Protein AF-A0A7Y6AAD2-F1 (afdb_monomer)

Secondary structure (DSSP, 8-state):
---HHHHHHHHHHHHHHHHHHHHHHHHHHT-EEEEEPTTSSEEEEEETTS-EEEEEE-HHHHTTS-HHHHHHHTT-

pLDDT: mean 79.8, std 8.59, range [52.69, 93.38]

Sequence (76 aa):
MASLNELEALVAERTREFKALQQKAAEASEKIIGEPVAGGVGLVQVDLTGRLVGIEFDQERLRSLDERRLGRQLVE

Foldseek 3Di:
DQDPVNVVVVVVVVVVVVVVVVVVVVVQQPDWDWDAFAPRQWTFTAHPVRDTDDIGGDPVSVVVDDPVRSVVSRPD

Mean predicted aligned error: 11.57 Å

Structure (mmCIF, N/CA/C/O backbone):
data_AF-A0A7Y6AAD2-F1
#
_entry.id   AF-A0A7Y6AAD2-F1
#
loop_
_atom_site.group_PDB
_atom_site.id
_atom_site.type_symbol
_atom_site.label_atom_id
_atom_site.label_alt_id
_atom_site.label_comp_id
_atom_site.label_asym_id
_atom_site.label_entity_id
_atom_site.label_seq_id
_atom_site.pdbx_PDB_ins_code
_atom_site.Cartn_x
_atom_site.Cartn_y
_atom_site.Cartn_z
_atom_site.occupancy
_atom_site.B_iso_or_equiv
_atom_site.auth_seq_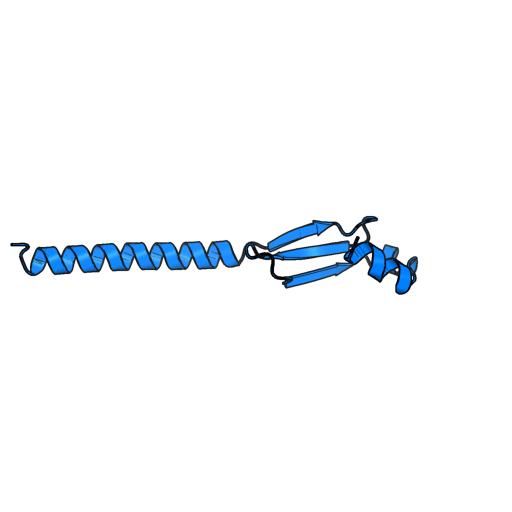id
_atom_site.auth_comp_id
_atom_site.auth_asym_id
_atom_site.auth_atom_id
_atom_site.pdbx_PDB_model_num
ATOM 1 N N . MET A 1 1 ? -19.886 14.732 40.037 1.00 52.69 1 MET A N 1
ATOM 2 C CA . MET A 1 1 ? -19.010 13.544 39.970 1.00 52.69 1 MET A CA 1
ATOM 3 C C . MET A 1 1 ? -19.666 12.594 38.995 1.00 52.69 1 MET A C 1
ATOM 5 O O . MET A 1 1 ? -20.850 12.348 39.182 1.00 52.69 1 MET A O 1
ATOM 9 N N . ALA A 1 2 ? -18.964 12.161 37.947 1.00 59.50 2 ALA A N 1
ATOM 10 C CA . ALA A 1 2 ? -19.523 11.182 37.018 1.00 59.50 2 ALA A CA 1
ATOM 11 C C . ALA A 1 2 ? -19.835 9.894 37.793 1.00 59.50 2 ALA A C 1
ATOM 13 O O . ALA A 1 2 ? -19.004 9.434 38.582 1.00 59.50 2 ALA A O 1
ATOM 14 N N . SER A 1 3 ? -21.043 9.367 37.633 1.00 81.06 3 SER A N 1
ATOM 15 C CA . SER A 1 3 ? -21.432 8.096 38.244 1.00 81.06 3 SER A CA 1
ATOM 16 C C . SER A 1 3 ? -20.655 6.946 37.598 1.00 81.06 3 SER A C 1
ATOM 18 O O . SER A 1 3 ? -20.215 7.047 36.453 1.00 81.06 3 SER A O 1
ATOM 20 N N . LEU A 1 4 ? -20.481 5.836 38.321 1.00 83.56 4 LEU A N 1
ATOM 21 C CA . LEU A 1 4 ? -19.767 4.658 37.808 1.00 83.56 4 LEU A CA 1
ATOM 22 C C . LEU A 1 4 ? -20.342 4.193 36.452 1.00 83.56 4 LEU A C 1
ATOM 24 O O . LEU A 1 4 ? -19.591 3.889 35.532 1.00 83.56 4 LEU A O 1
ATOM 28 N N . ASN A 1 5 ? -21.669 4.266 36.304 1.00 83.75 5 ASN A N 1
ATOM 29 C CA . ASN A 1 5 ? -22.390 3.913 35.080 1.00 83.75 5 ASN A CA 1
ATOM 30 C C . ASN A 1 5 ? -22.074 4.846 33.899 1.00 83.75 5 ASN A C 1
ATOM 32 O O . ASN A 1 5 ? -21.973 4.393 32.761 1.00 83.75 5 ASN A O 1
ATOM 36 N N . GLU A 1 6 ? -21.909 6.148 34.146 1.00 84.50 6 GLU A N 1
ATOM 37 C CA . GLU A 1 6 ? -21.511 7.103 33.100 1.00 84.50 6 GLU A CA 1
ATOM 38 C C . GLU A 1 6 ? -20.076 6.839 32.635 1.00 84.50 6 GLU A C 1
ATOM 40 O O . GLU A 1 6 ? -19.768 6.970 31.452 1.00 84.50 6 GLU A O 1
ATOM 45 N N . LEU A 1 7 ? -19.206 6.415 33.554 1.00 87.38 7 LEU A N 1
ATOM 46 C CA . LEU A 1 7 ? -17.828 6.039 33.252 1.00 87.38 7 LEU A CA 1
ATOM 47 C C . LEU A 1 7 ? -17.760 4.752 32.419 1.00 87.38 7 LEU A C 1
ATOM 49 O O . LEU A 1 7 ? -17.023 4.702 31.436 1.00 87.38 7 LEU A O 1
ATOM 53 N N . GLU A 1 8 ? -18.563 3.743 32.755 1.00 89.38 8 GLU A N 1
ATOM 54 C CA . GLU A 1 8 ? -18.680 2.509 31.969 1.00 89.38 8 GLU A CA 1
ATOM 55 C C . GLU A 1 8 ? -19.213 2.775 30.556 1.00 89.38 8 GLU A C 1
ATOM 57 O O . GLU A 1 8 ? -18.665 2.255 29.579 1.00 89.38 8 GLU A O 1
ATOM 62 N N . ALA A 1 9 ? -20.228 3.635 30.427 1.00 90.31 9 ALA A N 1
ATOM 63 C CA . ALA A 1 9 ? -20.766 4.040 29.132 1.00 90.31 9 ALA A CA 1
ATOM 64 C C . ALA A 1 9 ? -19.708 4.754 28.277 1.00 90.31 9 ALA A C 1
ATOM 66 O O . ALA A 1 9 ? -19.525 4.408 27.107 1.00 90.31 9 ALA A O 1
ATOM 67 N N . LEU A 1 10 ? -18.955 5.682 28.876 1.00 91.50 10 LEU A N 1
ATOM 68 C CA . LEU A 1 10 ? -17.901 6.424 28.188 1.00 91.50 10 LEU A CA 1
ATOM 69 C C . LEU A 1 10 ? -16.763 5.500 27.723 1.00 91.50 10 LEU A C 1
ATOM 71 O O . LEU A 1 10 ? -16.278 5.617 26.599 1.00 91.50 10 LEU A O 1
ATOM 75 N N . VAL A 1 11 ? -16.344 4.548 28.561 1.00 92.12 11 VAL A N 1
ATOM 76 C CA . VAL A 1 11 ? -15.309 3.566 28.199 1.00 92.12 11 VAL A CA 1
ATOM 77 C C . VAL A 1 11 ? -15.792 2.658 27.069 1.00 92.12 11 VAL A C 1
ATOM 79 O O . VAL A 1 11 ? -15.040 2.403 26.123 1.00 92.12 11 VAL A O 1
ATOM 82 N N . ALA A 1 12 ? -17.041 2.192 27.124 1.00 91.69 12 ALA A N 1
ATOM 83 C CA . ALA A 1 12 ? -17.620 1.363 26.074 1.00 91.69 12 ALA A CA 1
ATOM 84 C C . ALA A 1 12 ? -17.701 2.112 24.733 1.00 91.69 12 ALA A C 1
ATOM 86 O O . ALA A 1 12 ? -17.387 1.535 23.689 1.00 91.69 12 ALA A O 1
ATOM 87 N N . GLU A 1 13 ? -18.074 3.392 24.759 1.00 93.38 13 GLU A N 1
ATOM 88 C CA . GLU A 1 13 ? -18.119 4.263 23.583 1.00 93.38 13 GLU A CA 1
ATOM 89 C C . GLU A 1 13 ? -16.722 4.463 22.982 1.00 93.38 13 GLU A C 1
ATOM 91 O O . GLU A 1 13 ? -16.500 4.127 21.816 1.00 93.38 13 GLU A O 1
ATOM 96 N N . ARG A 1 14 ? -15.740 4.874 23.795 1.00 92.62 14 ARG A N 1
ATOM 97 C CA . ARG A 1 14 ? -14.353 5.078 23.342 1.00 92.62 14 ARG A CA 1
ATOM 98 C C . ARG A 1 14 ? -13.704 3.807 22.815 1.00 92.62 14 ARG A C 1
ATOM 100 O O . ARG A 1 14 ? -12.983 3.849 21.822 1.00 92.62 14 ARG A O 1
ATOM 107 N N . THR A 1 15 ? -13.989 2.661 23.429 1.00 91.69 15 THR A N 1
ATOM 108 C CA . THR A 1 15 ? -13.490 1.365 22.947 1.00 91.69 15 THR A CA 1
ATOM 109 C C . THR A 1 15 ? -14.057 1.037 21.565 1.00 91.69 15 THR A C 1
ATOM 111 O O . THR A 1 15 ? -13.351 0.501 20.707 1.00 91.69 15 THR A O 1
ATOM 114 N N . ARG A 1 16 ? -15.332 1.365 21.324 1.00 92.25 16 ARG A N 1
ATOM 115 C CA . ARG A 1 16 ? -16.000 1.134 20.040 1.00 92.25 16 ARG A CA 1
ATOM 116 C C . ARG A 1 16 ? -15.441 2.052 18.951 1.00 92.25 16 ARG A C 1
ATOM 118 O O . ARG A 1 16 ? -15.128 1.571 17.864 1.00 92.25 16 ARG A O 1
ATOM 125 N N . GLU A 1 17 ? -15.243 3.331 19.263 1.00 92.00 17 GLU A N 1
ATOM 126 C CA . GLU A 1 17 ? -14.594 4.295 18.365 1.00 92.00 17 GLU A CA 1
ATOM 127 C C . GLU A 1 17 ? -13.161 3.878 18.016 1.00 92.00 17 GLU A C 1
ATOM 129 O O . GLU A 1 17 ? -12.776 3.893 16.847 1.00 92.00 17 GLU A O 1
ATOM 134 N N . PHE A 1 18 ? -12.383 3.440 19.008 1.00 89.94 18 PHE A N 1
ATOM 135 C CA . PHE A 1 18 ? -11.006 3.002 18.797 1.00 89.94 18 PHE A CA 1
ATOM 136 C C . PHE A 1 18 ? -10.923 1.766 17.893 1.00 89.94 18 PHE A C 1
ATOM 138 O O . PHE A 1 18 ? -10.101 1.727 16.978 1.00 89.94 18 PHE A O 1
ATOM 145 N N . LYS A 1 19 ? -11.811 0.781 18.085 1.00 89.69 19 LYS A N 1
ATOM 146 C CA . LYS A 1 19 ? -11.904 -0.383 17.189 1.00 89.69 19 LYS A CA 1
ATOM 147 C C . LYS A 1 19 ? -12.262 0.020 15.758 1.00 89.69 19 LYS A C 1
ATOM 149 O O . LYS A 1 19 ? -11.643 -0.473 14.820 1.00 89.69 19 LYS A O 1
ATOM 154 N N . ALA A 1 20 ? -13.210 0.942 15.584 1.00 87.81 20 ALA A N 1
ATOM 155 C CA . ALA A 1 20 ? -13.575 1.446 14.261 1.00 87.81 20 ALA A CA 1
ATOM 156 C C . ALA A 1 20 ? -12.409 2.186 13.580 1.00 87.81 20 ALA A C 1
ATOM 158 O O . ALA A 1 20 ? -12.213 2.055 12.373 1.00 87.81 20 ALA A O 1
ATOM 159 N N . LEU A 1 21 ? -11.608 2.934 14.345 1.00 84.94 21 LEU A N 1
ATOM 160 C CA . LEU A 1 21 ? -10.394 3.578 13.842 1.00 84.94 21 LEU A CA 1
ATOM 161 C C . LEU A 1 21 ? -9.312 2.565 13.462 1.00 84.94 21 LEU A C 1
ATOM 163 O O . LEU A 1 21 ? -8.715 2.713 12.401 1.00 84.94 21 LEU A O 1
ATOM 167 N N . GLN A 1 22 ? -9.089 1.522 14.269 1.00 79.56 22 GLN A N 1
ATOM 168 C CA . GLN A 1 22 ? -8.154 0.449 13.918 1.00 79.56 22 GLN A CA 1
ATOM 169 C C . GLN A 1 22 ? -8.552 -0.257 12.623 1.00 79.56 22 GLN A C 1
ATOM 171 O O . GLN A 1 22 ? -7.698 -0.490 11.774 1.00 79.56 22 GLN A O 1
ATOM 176 N N . GLN A 1 23 ? -9.837 -0.562 12.451 1.00 80.31 23 GLN A N 1
ATOM 177 C CA . GLN A 1 23 ? -10.316 -1.223 11.244 1.00 80.31 23 GLN A CA 1
ATOM 178 C C . GLN A 1 23 ? -10.143 -0.333 10.006 1.00 80.31 23 GLN A C 1
ATOM 180 O O . GLN A 1 23 ? -9.594 -0.780 9.005 1.00 80.31 23 GLN A O 1
ATOM 185 N N . LYS A 1 24 ? -10.491 0.957 10.101 1.00 78.81 24 LYS A N 1
ATOM 186 C CA . LYS A 1 24 ? -10.235 1.927 9.023 1.00 78.81 24 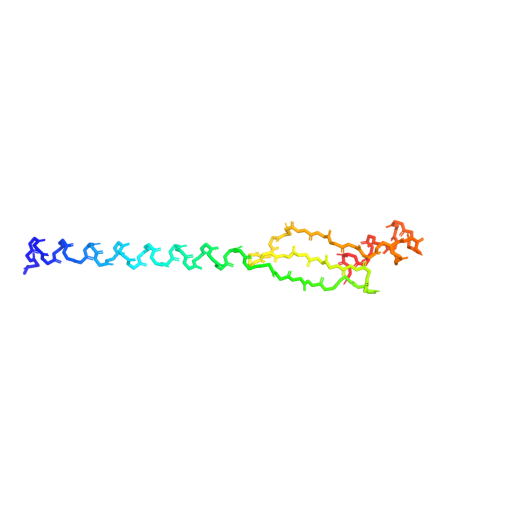LYS A CA 1
ATOM 187 C C . LYS A 1 24 ? -8.746 2.087 8.715 1.00 78.81 24 LYS A C 1
ATOM 189 O O . LYS A 1 24 ? -8.387 2.278 7.559 1.00 78.81 24 LYS A O 1
ATOM 194 N N . ALA A 1 25 ? -7.885 2.032 9.730 1.00 71.06 25 ALA A N 1
ATOM 195 C CA . ALA A 1 25 ? -6.440 2.094 9.545 1.00 71.06 25 ALA A CA 1
ATOM 196 C C . ALA A 1 25 ? -5.900 0.830 8.863 1.00 71.06 25 ALA A C 1
ATOM 198 O O . ALA A 1 25 ? -5.043 0.948 7.996 1.00 71.06 25 ALA A O 1
ATOM 199 N N . ALA A 1 26 ? -6.425 -0.353 9.196 1.00 68.50 26 ALA A N 1
ATOM 200 C CA . ALA A 1 26 ? -6.085 -1.603 8.520 1.00 68.50 26 ALA A CA 1
ATOM 201 C C . ALA A 1 26 ? -6.516 -1.578 7.043 1.00 68.50 26 ALA A C 1
ATOM 203 O O . ALA A 1 26 ? -5.693 -1.803 6.165 1.00 68.50 26 ALA A O 1
ATOM 204 N N . GLU A 1 27 ? -7.760 -1.181 6.761 1.00 70.19 27 GLU A N 1
ATOM 205 C CA . GLU A 1 27 ? -8.281 -1.034 5.391 1.00 70.19 27 GLU A CA 1
ATOM 206 C C . GLU A 1 27 ? -7.528 0.045 4.588 1.00 70.19 27 GLU A C 1
ATOM 208 O O . GLU A 1 27 ? -7.326 -0.083 3.382 1.00 70.19 27 GLU A O 1
ATOM 213 N N . ALA A 1 28 ? -7.082 1.124 5.240 1.00 64.25 28 ALA A N 1
ATOM 214 C CA . ALA A 1 28 ? -6.231 2.129 4.608 1.00 64.25 28 ALA A CA 1
ATOM 215 C C . ALA A 1 28 ? -4.803 1.613 4.376 1.00 64.25 28 ALA A C 1
ATOM 217 O O . ALA A 1 28 ? -4.207 1.936 3.354 1.00 64.25 28 ALA A O 1
ATOM 218 N N . SER A 1 29 ? -4.264 0.794 5.282 1.00 61.38 29 SER A N 1
ATOM 219 C CA . SER A 1 29 ? -2.938 0.182 5.146 1.00 61.38 29 SER A CA 1
ATOM 220 C C . SER A 1 29 ? -2.860 -0.813 3.986 1.00 61.38 29 SER A C 1
ATOM 222 O O . SER A 1 29 ? -1.767 -1.067 3.492 1.00 61.38 29 SER A O 1
ATOM 224 N N . GLU A 1 30 ? -3.993 -1.359 3.539 1.00 67.56 30 GLU A N 1
ATOM 225 C CA . GLU A 1 30 ? -4.081 -2.232 2.361 1.00 67.56 30 GLU A CA 1
ATOM 226 C C . GLU A 1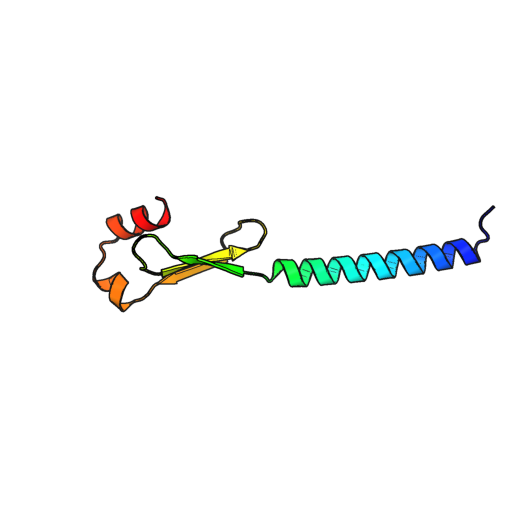 30 ? -4.153 -1.458 1.034 1.00 67.56 30 GLU A C 1
ATOM 228 O O . GLU A 1 30 ? -4.116 -2.062 -0.041 1.00 67.56 30 GLU A O 1
ATOM 233 N N . LYS A 1 31 ? -4.233 -0.119 1.063 1.00 70.25 31 LYS A N 1
ATOM 234 C CA . LYS A 1 31 ? -4.191 0.679 -0.166 1.00 70.25 31 LYS A CA 1
ATOM 235 C C . LYS A 1 31 ? -2.770 0.737 -0.710 1.00 70.25 31 LYS A C 1
ATOM 237 O O . LYS A 1 31 ? -1.901 1.413 -0.164 1.00 70.25 31 LYS A O 1
ATOM 242 N N . ILE A 1 32 ? -2.591 0.063 -1.837 1.00 78.75 32 ILE A N 1
ATOM 243 C CA . ILE A 1 32 ? -1.379 0.089 -2.646 1.00 78.75 32 ILE A CA 1
ATOM 244 C C . ILE A 1 32 ? -1.566 1.122 -3.762 1.00 78.75 32 ILE A C 1
ATOM 246 O O . ILE A 1 32 ? -2.558 1.090 -4.493 1.00 78.75 32 ILE A O 1
ATOM 250 N N . ILE A 1 33 ? -0.615 2.042 -3.891 1.00 82.19 33 ILE A N 1
ATOM 251 C CA . ILE A 1 33 ? -0.506 2.983 -5.006 1.00 82.19 33 ILE A CA 1
ATOM 252 C C . ILE A 1 33 ? 0.497 2.395 -6.000 1.00 82.19 33 ILE A C 1
ATOM 254 O O . ILE A 1 33 ? 1.624 2.076 -5.629 1.00 82.19 33 ILE A O 1
ATOM 258 N N . GLY A 1 34 ? 0.079 2.233 -7.256 1.00 83.44 34 GLY A N 1
ATOM 259 C CA . GLY A 1 34 ? 0.960 1.839 -8.352 1.00 83.44 34 GLY A CA 1
ATOM 260 C C . GLY A 1 34 ? 1.465 3.066 -9.102 1.00 83.44 34 GLY A C 1
ATOM 261 O O . GLY A 1 34 ? 0.663 3.769 -9.715 1.00 83.44 34 GLY A O 1
ATOM 262 N N . GLU A 1 35 ? 2.771 3.308 -9.085 1.00 82.25 35 GLU A N 1
ATOM 263 C CA . GLU A 1 35 ? 3.413 4.354 -9.881 1.00 82.25 35 GLU A CA 1
ATOM 264 C C . GLU A 1 35 ? 4.145 3.759 -11.091 1.00 82.25 35 GLU A C 1
ATOM 266 O O . GLU A 1 35 ? 4.845 2.751 -10.960 1.00 82.25 35 GLU A O 1
ATOM 271 N N . PRO A 1 36 ? 3.991 4.337 -12.295 1.00 82.69 36 PRO A N 1
ATOM 272 C CA . PRO A 1 36 ? 4.674 3.846 -13.483 1.00 82.69 36 PRO A CA 1
ATOM 273 C C . PRO A 1 36 ? 6.178 4.122 -13.408 1.00 82.69 36 PRO A C 1
ATOM 275 O O . PRO A 1 36 ? 6.606 5.240 -13.134 1.00 82.69 36 PRO A O 1
ATOM 278 N N . VAL A 1 37 ? 6.980 3.109 -13.735 1.00 80.56 37 VAL A N 1
ATOM 279 C CA . VAL A 1 37 ? 8.435 3.252 -13.887 1.00 80.56 37 VAL A CA 1
ATOM 280 C C . VAL A 1 37 ? 8.741 4.133 -15.099 1.00 80.56 37 VAL A C 1
ATOM 282 O O . VAL A 1 37 ? 8.071 4.028 -16.137 1.00 80.56 37 VAL A O 1
ATOM 285 N N . ALA A 1 38 ? 9.779 4.969 -15.009 1.00 71.25 38 ALA A N 1
ATOM 286 C CA . ALA A 1 38 ? 10.216 5.820 -16.110 1.00 71.25 38 ALA A CA 1
ATOM 287 C C . ALA A 1 38 ? 10.457 4.994 -17.390 1.00 71.25 38 ALA A C 1
ATOM 289 O O . ALA A 1 38 ? 11.135 3.969 -17.390 1.00 71.25 38 ALA A O 1
ATOM 290 N N . GLY A 1 39 ? 9.866 5.422 -18.510 1.00 70.94 39 GLY A N 1
ATOM 291 C CA . GLY A 1 39 ? 9.896 4.663 -19.769 1.00 70.94 39 GLY A CA 1
ATOM 292 C C . GLY A 1 39 ? 8.805 3.591 -19.909 1.00 70.94 39 GLY A C 1
ATOM 293 O O . GLY A 1 39 ? 8.771 2.893 -20.922 1.00 70.94 39 GLY A O 1
ATOM 294 N N . GLY A 1 40 ? 7.883 3.478 -18.945 1.00 74.31 40 GLY A N 1
ATOM 295 C CA . GLY A 1 40 ? 6.690 2.629 -19.030 1.00 74.31 40 GLY A CA 1
ATOM 296 C C . GLY A 1 40 ? 6.995 1.132 -19.032 1.00 74.31 40 GLY A C 1
ATOM 297 O O . GLY A 1 40 ? 6.285 0.361 -19.672 1.00 74.31 40 GLY A O 1
ATOM 298 N N . VAL A 1 41 ? 8.089 0.722 -18.396 1.00 78.56 41 VAL A N 1
ATOM 299 C CA . VAL A 1 41 ? 8.556 -0.674 -18.378 1.00 78.56 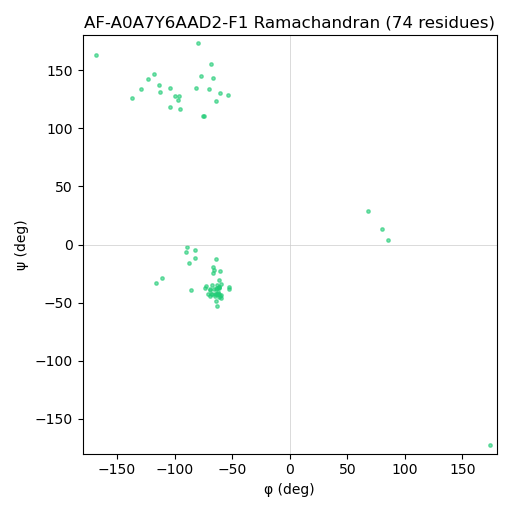41 VAL A CA 1
ATOM 300 C C . VAL A 1 41 ? 7.852 -1.541 -17.338 1.00 78.56 41 VAL A C 1
ATOM 302 O O . VAL A 1 41 ? 8.018 -2.759 -17.330 1.00 78.56 41 VAL A O 1
ATOM 305 N N . GLY A 1 42 ? 7.110 -0.911 -16.433 1.00 84.25 42 GLY A N 1
ATOM 306 C CA . GLY A 1 42 ? 6.536 -1.569 -15.277 1.00 84.25 42 GLY A CA 1
ATOM 307 C C . GLY A 1 42 ? 5.850 -0.599 -14.326 1.00 84.25 42 GLY A C 1
ATOM 308 O O . GLY A 1 42 ? 5.713 0.593 -14.619 1.00 84.25 42 GLY A O 1
ATOM 309 N N . LEU A 1 43 ? 5.443 -1.135 -13.181 1.00 88.06 43 LEU A N 1
ATOM 310 C CA . LEU A 1 43 ? 4.765 -0.445 -12.092 1.00 88.06 43 LEU A CA 1
ATOM 311 C C . LEU A 1 43 ? 5.481 -0.748 -10.773 1.00 88.06 43 LEU A C 1
ATOM 313 O O . LEU A 1 43 ? 5.791 -1.899 -10.469 1.00 88.06 43 LEU A O 1
ATOM 317 N N . VAL A 1 44 ? 5.715 0.287 -9.976 1.00 87.50 44 VAL A N 1
ATOM 318 C CA . VAL A 1 44 ? 6.190 0.192 -8.596 1.00 87.50 44 VAL A CA 1
ATOM 319 C C . VAL A 1 44 ? 4.990 0.347 -7.677 1.00 87.50 44 VAL A C 1
ATOM 321 O O . VAL A 1 44 ? 4.225 1.295 -7.800 1.00 87.50 44 VAL A O 1
ATOM 324 N N . GLN A 1 45 ? 4.814 -0.594 -6.761 1.00 87.44 45 GLN A N 1
ATOM 325 C CA . GLN A 1 45 ? 3.711 -0.615 -5.811 1.00 87.44 45 GLN A CA 1
ATOM 326 C C . GLN A 1 45 ? 4.211 -0.177 -4.435 1.00 87.44 45 GLN A C 1
ATOM 328 O O . GLN A 1 45 ? 5.063 -0.845 -3.840 1.00 87.44 45 GLN A O 1
ATOM 333 N N . VAL A 1 46 ? 3.672 0.929 -3.922 1.00 85.81 46 VAL A N 1
ATOM 334 C CA . VAL A 1 46 ? 3.964 1.460 -2.582 1.00 85.81 46 VAL A CA 1
ATOM 335 C C . VAL A 1 46 ? 2.706 1.485 -1.723 1.00 85.81 46 VAL A C 1
ATOM 337 O O . VAL A 1 46 ? 1.604 1.686 -2.230 1.00 85.81 46 VAL A O 1
ATOM 340 N N . ASP A 1 47 ? 2.851 1.277 -0.419 1.00 84.19 47 ASP A N 1
ATOM 341 C CA . ASP A 1 47 ? 1.752 1.507 0.517 1.00 84.19 47 ASP A CA 1
ATOM 342 C C . ASP A 1 47 ? 1.604 3.005 0.840 1.00 84.19 47 ASP A C 1
ATOM 344 O O . ASP A 1 47 ? 2.428 3.842 0.458 1.00 84.19 47 ASP A O 1
ATOM 348 N N . LEU A 1 48 ? 0.556 3.365 1.585 1.00 80.12 48 LEU A N 1
ATOM 349 C CA . LEU A 1 48 ? 0.322 4.754 2.003 1.00 80.12 48 LEU A CA 1
ATOM 350 C C . LEU A 1 48 ? 1.407 5.327 2.933 1.00 80.12 48 LEU A C 1
ATOM 352 O O . LEU A 1 48 ? 1.425 6.535 3.168 1.00 80.12 48 LEU A O 1
ATOM 356 N N . THR A 1 49 ? 2.291 4.491 3.483 1.00 80.56 49 THR A N 1
ATOM 357 C CA . THR A 1 49 ? 3.438 4.925 4.296 1.00 80.56 49 THR A CA 1
ATOM 358 C C . THR A 1 49 ? 4.686 5.185 3.449 1.00 80.56 49 THR A C 1
ATOM 360 O O . THR A 1 49 ? 5.706 5.624 3.979 1.00 80.56 49 THR A O 1
ATOM 363 N N . GLY A 1 50 ? 4.607 4.947 2.135 1.00 76.12 50 GLY A N 1
ATOM 364 C CA . GLY A 1 50 ? 5.724 5.064 1.204 1.00 76.12 50 GLY A CA 1
ATOM 365 C C . GLY A 1 50 ? 6.655 3.852 1.218 1.00 76.12 50 GLY A C 1
ATOM 366 O O . GLY A 1 50 ? 7.762 3.925 0.684 1.00 76.12 50 GLY A O 1
ATOM 367 N N . ARG A 1 51 ? 6.250 2.731 1.827 1.00 82.06 51 ARG A N 1
ATOM 368 C CA . ARG A 1 51 ? 7.040 1.499 1.813 1.00 82.06 51 ARG A CA 1
ATOM 369 C C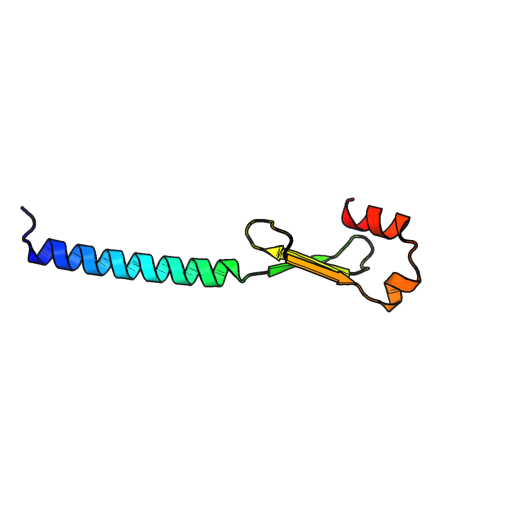 . ARG A 1 51 ? 6.815 0.760 0.498 1.00 82.06 51 ARG A C 1
ATOM 371 O O . ARG A 1 51 ? 5.681 0.562 0.073 1.00 82.06 51 ARG A O 1
ATOM 378 N N . LEU A 1 52 ? 7.905 0.294 -0.109 1.00 83.19 52 LEU A N 1
ATOM 379 C CA . LEU A 1 52 ? 7.864 -0.579 -1.280 1.00 83.19 52 LEU A CA 1
ATOM 380 C C . LEU A 1 52 ? 7.214 -1.925 -0.928 1.00 83.19 52 LEU A C 1
ATOM 382 O O . LEU A 1 52 ? 7.694 -2.628 -0.034 1.00 83.19 52 LEU A O 1
ATOM 386 N N . VAL A 1 53 ? 6.155 -2.281 -1.654 1.00 86.06 53 VAL A N 1
ATOM 387 C CA . VAL A 1 53 ? 5.386 -3.523 -1.466 1.00 86.06 53 VAL A CA 1
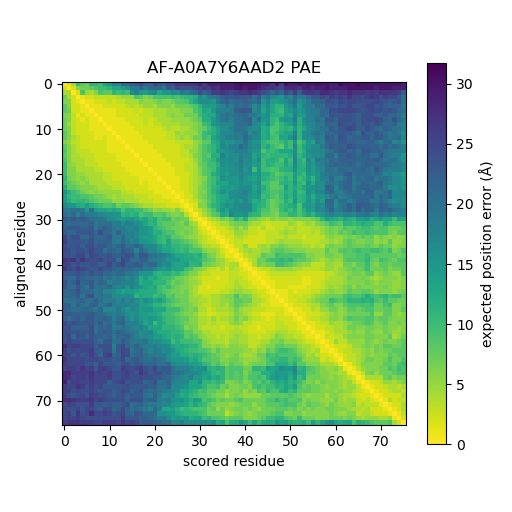ATOM 388 C C . VAL A 1 53 ? 5.574 -4.489 -2.638 1.00 86.06 53 VAL A C 1
ATOM 390 O O . VAL A 1 53 ? 5.538 -5.701 -2.436 1.00 86.06 53 VAL A O 1
ATOM 393 N N . GLY A 1 54 ? 5.834 -3.976 -3.844 1.00 84.06 54 GLY A N 1
ATOM 394 C CA . GLY A 1 54 ? 6.035 -4.801 -5.035 1.00 84.06 54 GLY A CA 1
ATOM 395 C C . GLY A 1 54 ? 6.584 -4.024 -6.230 1.00 84.06 54 GLY A C 1
ATOM 396 O O . GLY A 1 54 ? 6.548 -2.795 -6.263 1.00 84.06 54 GLY A O 1
ATOM 397 N N . ILE A 1 55 ? 7.106 -4.756 -7.215 1.00 86.12 55 ILE A N 1
ATOM 398 C CA . ILE A 1 55 ? 7.499 -4.220 -8.521 1.00 86.12 55 ILE A CA 1
ATOM 399 C C . ILE A 1 55 ? 7.023 -5.203 -9.591 1.00 86.12 55 ILE A C 1
ATOM 401 O O . ILE A 1 55 ? 7.344 -6.391 -9.532 1.00 86.12 55 ILE A O 1
ATOM 405 N N . GLU A 1 56 ? 6.275 -4.704 -10.567 1.00 85.38 56 GLU A N 1
ATOM 406 C CA . GLU A 1 56 ? 5.785 -5.460 -11.716 1.00 85.38 56 GLU A CA 1
ATOM 407 C C . GLU A 1 56 ? 6.439 -4.935 -12.990 1.00 85.38 56 GLU A C 1
ATOM 409 O O . GLU A 1 56 ? 6.541 -3.727 -13.189 1.00 85.38 56 GLU A O 1
ATOM 414 N N . PHE A 1 57 ? 6.856 -5.836 -13.878 1.00 84.19 57 PHE A N 1
ATOM 415 C CA . PHE A 1 57 ? 7.459 -5.468 -15.155 1.00 84.19 57 PHE A CA 1
ATOM 416 C C . PHE A 1 57 ? 6.700 -6.078 -16.325 1.00 84.19 57 PHE A C 1
ATOM 418 O O . PHE A 1 57 ? 6.298 -7.243 -16.286 1.00 84.19 57 PHE A O 1
ATOM 425 N N . ASP A 1 58 ? 6.591 -5.307 -17.402 1.00 83.31 58 ASP A N 1
ATOM 426 C CA . ASP A 1 58 ? 6.161 -5.814 -18.697 1.00 83.31 58 ASP A CA 1
ATOM 427 C C . ASP A 1 58 ? 7.310 -6.624 -19.318 1.00 83.31 58 ASP A C 1
ATOM 429 O O . ASP A 1 58 ? 8.351 -6.082 -19.706 1.00 83.31 58 ASP A O 1
ATOM 433 N N . GLN A 1 59 ? 7.127 -7.943 -19.404 1.00 79.94 59 GLN A N 1
ATOM 434 C CA . GLN A 1 59 ? 8.153 -8.857 -19.905 1.00 79.94 59 GLN A CA 1
ATOM 435 C C . GLN A 1 59 ? 8.556 -8.586 -21.358 1.00 79.94 59 GLN A C 1
ATOM 437 O O . GLN A 1 59 ? 9.709 -8.838 -21.714 1.00 79.94 59 GLN A O 1
ATOM 442 N N . GLU A 1 60 ? 7.654 -8.088 -22.207 1.00 79.69 60 GLU A N 1
ATOM 443 C CA . GLU A 1 60 ? 7.983 -7.803 -23.607 1.00 79.69 60 GLU A CA 1
ATOM 444 C C . GLU A 1 60 ? 8.945 -6.620 -23.704 1.00 79.69 60 GLU A C 1
ATOM 446 O O . GLU A 1 60 ? 9.915 -6.652 -24.466 1.00 79.69 60 GLU A O 1
ATOM 451 N N . ARG A 1 61 ? 8.731 -5.610 -22.858 1.00 73.88 61 ARG A N 1
ATOM 452 C CA . ARG A 1 61 ? 9.593 -4.428 -22.764 1.00 73.88 61 ARG A CA 1
ATOM 453 C C . ARG A 1 61 ? 10.913 -4.740 -22.072 1.00 73.88 61 ARG A C 1
ATOM 455 O O . ARG 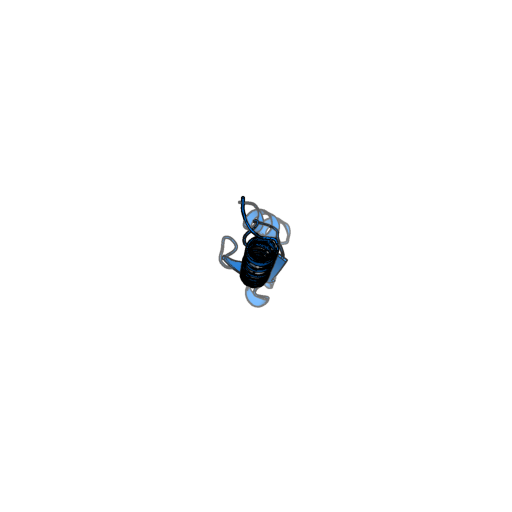A 1 61 ? 11.955 -4.262 -22.522 1.00 73.88 61 ARG A O 1
ATOM 462 N N . LEU A 1 62 ? 10.897 -5.593 -21.047 1.00 75.06 62 LEU A N 1
ATOM 463 C CA . LEU A 1 62 ? 12.095 -5.973 -20.297 1.00 75.06 62 LEU A CA 1
ATOM 464 C C . LEU A 1 62 ? 13.146 -6.665 -21.180 1.00 75.06 62 LEU A C 1
ATOM 466 O O . LEU A 1 62 ? 14.334 -6.402 -21.039 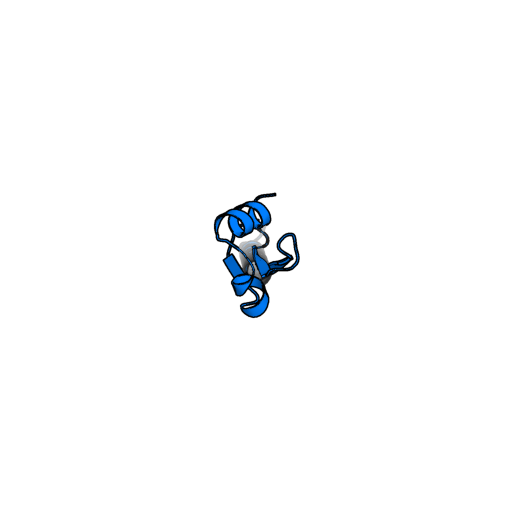1.00 75.06 62 LEU A O 1
ATOM 470 N N . ARG A 1 63 ? 12.721 -7.484 -22.154 1.00 74.88 63 ARG A N 1
ATOM 471 C CA . ARG A 1 63 ? 13.626 -8.157 -23.114 1.00 74.88 63 ARG A CA 1
ATOM 472 C C . ARG A 1 63 ? 14.445 -7.192 -23.971 1.00 74.88 63 ARG A C 1
ATOM 474 O O . ARG A 1 63 ? 15.480 -7.580 -24.504 1.00 74.88 63 A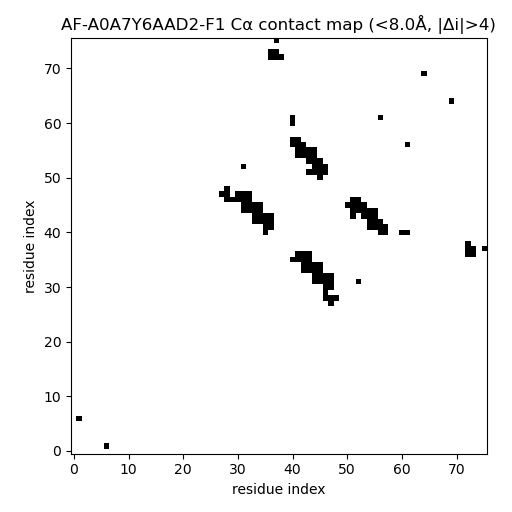RG A O 1
ATOM 481 N N . SER A 1 64 ? 13.967 -5.961 -24.132 1.00 73.00 64 SER A N 1
ATOM 482 C CA . SER A 1 64 ? 14.640 -4.919 -24.911 1.00 73.00 64 SER A CA 1
ATOM 483 C C . SER A 1 64 ? 15.607 -4.062 -24.080 1.00 73.00 64 SER A C 1
ATOM 485 O O . SER A 1 64 ? 16.330 -3.234 -24.639 1.00 73.00 64 SER A O 1
ATOM 487 N N . LEU A 1 65 ? 15.632 -4.250 -22.755 1.00 72.00 65 LEU A N 1
ATOM 488 C CA . LEU A 1 65 ? 16.389 -3.434 -21.811 1.00 72.00 65 LEU A CA 1
ATOM 489 C C . LEU A 1 65 ? 17.526 -4.225 -21.165 1.00 72.00 65 LEU A C 1
ATOM 491 O O . LEU A 1 65 ? 17.352 -5.322 -20.651 1.00 72.00 65 LEU A O 1
ATOM 495 N N . ASP A 1 66 ? 18.706 -3.616 -21.176 1.00 76.38 66 ASP A N 1
ATOM 496 C CA . ASP A 1 66 ? 19.883 -4.083 -20.445 1.00 76.38 66 ASP A CA 1
ATOM 497 C C . ASP A 1 66 ? 19.738 -3.735 -18.947 1.00 76.38 66 ASP A C 1
ATOM 499 O O . ASP A 1 66 ? 19.207 -2.668 -18.616 1.00 76.38 66 ASP A O 1
ATOM 503 N N . GLU A 1 67 ? 20.231 -4.580 -18.032 1.00 75.12 67 GLU A N 1
ATOM 504 C CA . GLU A 1 67 ? 20.077 -4.424 -16.568 1.00 75.12 67 GLU A CA 1
ATOM 505 C C . GLU A 1 67 ? 20.522 -3.034 -16.080 1.00 75.12 67 GLU A C 1
ATOM 507 O O . GLU A 1 67 ? 19.885 -2.412 -15.227 1.00 75.12 67 GLU A O 1
ATOM 512 N N . ARG A 1 68 ? 21.584 -2.483 -16.686 1.00 77.25 68 ARG A N 1
ATOM 513 C CA . ARG A 1 68 ? 22.111 -1.141 -16.367 1.00 77.25 68 ARG A CA 1
ATOM 514 C C . ARG A 1 68 ? 21.165 0.005 -16.730 1.00 77.25 68 ARG A C 1
ATOM 516 O O . ARG A 1 68 ? 21.309 1.110 -16.205 1.00 77.25 68 ARG A O 1
ATOM 523 N N . ARG A 1 69 ? 20.267 -0.203 -17.694 1.00 74.00 69 ARG A N 1
ATOM 524 C CA . ARG A 1 69 ? 19.260 0.789 -18.103 1.00 74.00 69 ARG A CA 1
ATOM 525 C C . ARG A 1 69 ? 18.024 0.693 -17.217 1.00 74.00 69 ARG A C 1
ATOM 527 O O . ARG A 1 69 ? 17.526 1.732 -16.799 1.00 74.00 69 ARG A O 1
ATOM 534 N N . LEU A 1 70 ? 17.621 -0.527 -16.860 1.00 76.00 70 LEU A N 1
ATOM 535 C CA . LEU A 1 70 ? 16.521 -0.776 -15.928 1.00 76.00 70 LEU A CA 1
ATOM 536 C C . LEU A 1 70 ? 16.790 -0.142 -14.555 1.00 76.00 70 LEU A C 1
ATOM 538 O O . LEU A 1 70 ? 15.937 0.556 -14.019 1.00 76.00 70 LEU A O 1
ATOM 542 N N . GLY A 1 71 ? 18.005 -0.317 -14.020 1.00 74.44 71 GLY A N 1
ATOM 543 C CA . GLY A 1 71 ? 18.381 0.257 -12.725 1.00 74.44 71 GLY A CA 1
ATOM 544 C C . GLY A 1 71 ? 18.295 1.786 -12.677 1.00 74.44 71 GLY A C 1
ATOM 545 O O . GLY A 1 71 ? 17.923 2.335 -11.648 1.00 74.44 71 GLY A O 1
ATOM 546 N N . ARG A 1 72 ? 18.578 2.480 -13.789 1.00 77.50 72 ARG A N 1
ATOM 547 C CA . ARG A 1 72 ? 18.409 3.941 -13.868 1.00 77.50 72 ARG A CA 1
ATOM 548 C C . ARG A 1 72 ? 16.942 4.352 -13.883 1.00 77.50 72 ARG A C 1
ATOM 550 O O . ARG A 1 72 ? 16.572 5.257 -13.155 1.00 77.50 72 ARG A O 1
ATOM 557 N N . GLN A 1 73 ? 16.104 3.641 -14.634 1.00 73.19 73 GLN A N 1
ATOM 558 C CA . GLN A 1 73 ? 14.673 3.946 -14.746 1.00 73.19 73 GLN A CA 1
ATOM 559 C C . GLN A 1 73 ? 13.876 3.741 -13.448 1.00 73.19 73 GLN A C 1
ATOM 561 O O . GLN A 1 73 ? 12.776 4.268 -13.328 1.00 73.19 73 GLN A O 1
ATOM 566 N N . LEU A 1 74 ? 14.404 2.961 -12.500 1.00 72.75 74 LEU A N 1
ATOM 567 C CA . LEU A 1 74 ? 13.792 2.732 -11.187 1.00 72.75 74 LEU A CA 1
ATOM 568 C C . LEU A 1 74 ? 14.191 3.774 -10.130 1.00 72.75 74 LEU A C 1
ATOM 570 O O . LEU A 1 74 ? 13.575 3.807 -9.068 1.00 72.75 74 LEU A O 1
ATOM 574 N N . VAL A 1 75 ? 15.247 4.556 -10.375 1.00 72.88 75 VAL A N 1
ATOM 575 C CA . VAL A 1 75 ? 15.850 5.466 -9.384 1.00 72.88 75 VAL A CA 1
ATOM 576 C C . VAL A 1 75 ? 15.736 6.936 -9.800 1.00 72.88 75 VAL A C 1
ATOM 578 O O . VAL A 1 75 ? 15.631 7.790 -8.921 1.00 72.88 75 VAL A O 1
ATOM 581 N N . GLU A 1 76 ? 15.788 7.227 -11.105 1.00 60.16 76 GLU A N 1
ATOM 582 C CA . GLU A 1 76 ? 15.608 8.568 -11.695 1.00 60.16 76 GLU A CA 1
ATOM 583 C C . GLU A 1 76 ? 14.131 8.895 -11.945 1.00 60.16 76 GLU A C 1
ATOM 585 O O . GLU A 1 76 ? 13.747 10.048 -11.641 1.00 60.16 76 GLU A O 1
#

Radius of gyration: 23.03 Å; Cα contacts (8 Å, |Δi|>4): 66; chains: 1; bounding box: 44×22×65 Å

Solvent-accessible surface area (backbone atoms only — not comparable to full-atom values): 4441 Å² total; per-residue (Å²): 129,84,49,73,68,56,52,52,50,50,51,54,49,53,53,51,54,50,51,53,50,52,51,52,49,51,63,49,60,67,41,68,49,73,44,72,31,60,90,71,42,29,35,38,27,24,31,80,87,70,47,81,75,48,76,48,68,43,67,78,56,48,78,77,52,55,71,78,56,52,59,46,33,76,74,111

Nearest PDB structures (foldseek):
  1pug-assembly2_C  TM=5.907E-01  e=2.761E-02  Escherichia coli
  1pug-assembly1_A  TM=6.454E-01  e=6.398E-02  Escherichia coli
  1pug-assembly2_D  TM=5.766E-01  e=6.398E-02  Escherichia coli
  1pug-assembly1_B  TM=5.737E-01  e=6.825E-02  Escherichia coli
  7aor-assembly1_an  TM=5.164E-01  e=2.653E-01  Trypanosoma cruzi strain CL Brener